Protein AF-L9ZWM1-F1 (afdb_monomer_lite)

Sequence (164 aa):
MAVYREETSRVADAFELLVDGEPGDVQPSDRHDMLSAGDELELGEFDAGTELTSRWVVPDEPREIRSHVVVPDAAFDIDYDANDGEVTVEHAGSDEIGADALDIVVEPTRIEPAGWDEYETVTEGDTTTVAVDGEACAGSDRDPIGVVLVYRANSAITHERIDD

pLDDT: mean 79.38, std 10.08, range [44.0, 90.25]

Organism: NCBI:txid1230458

Radius of gyration: 20.34 Å; chains: 1; bounding box: 49×31×54 Å

Structure (mmCIF, N/CA/C/O backbone):
data_AF-L9ZWM1-F1
#
_entry.id   AF-L9ZWM1-F1
#
loop_
_atom_site.group_PDB
_atom_site.id
_atom_site.type_symbol
_atom_site.label_atom_id
_atom_site.label_alt_id
_atom_site.label_comp_id
_atom_site.label_asym_id
_atom_site.label_entity_id
_atom_site.label_seq_id
_atom_site.pdbx_PDB_ins_code
_atom_site.Cartn_x
_atom_site.Cartn_y
_atom_site.Cartn_z
_atom_site.occupancy
_atom_site.B_iso_or_equiv
_atom_site.auth_seq_id
_atom_site.auth_comp_id
_atom_site.auth_asym_id
_atom_site.auth_atom_id
_atom_site.pdbx_PDB_model_num
ATOM 1 N N . MET A 1 1 ? 4.062 2.155 -15.262 1.00 75.69 1 MET A N 1
ATOM 2 C CA . MET A 1 1 ? 5.023 2.835 -16.169 1.00 75.69 1 MET A CA 1
ATOM 3 C C . MET A 1 1 ? 6.261 3.248 -15.388 1.00 75.69 1 MET A C 1
ATOM 5 O O . MET A 1 1 ? 6.122 3.849 -14.328 1.00 75.69 1 MET A O 1
ATOM 9 N N . ALA A 1 2 ? 7.452 2.930 -15.893 1.00 83.44 2 ALA A N 1
ATOM 10 C CA . ALA A 1 2 ? 8.723 3.378 -15.327 1.00 83.44 2 ALA A CA 1
ATOM 11 C C . ALA A 1 2 ? 9.335 4.488 -16.187 1.00 83.44 2 ALA A C 1
ATOM 13 O O . ALA A 1 2 ? 9.121 4.521 -17.392 1.00 83.44 2 ALA A O 1
ATOM 14 N N . VAL A 1 3 ? 10.096 5.392 -15.565 1.00 87.12 3 VAL A N 1
ATOM 15 C CA . VAL A 1 3 ? 10.763 6.503 -16.259 1.00 87.12 3 VAL A CA 1
ATOM 16 C C . VAL A 1 3 ? 12.220 6.563 -15.827 1.00 87.12 3 VAL A C 1
ATOM 18 O O . VAL A 1 3 ? 12.507 6.582 -14.625 1.00 87.12 3 VAL A O 1
ATOM 21 N N . TYR A 1 4 ? 13.136 6.629 -16.789 1.00 85.62 4 TYR A N 1
ATOM 22 C CA . TYR A 1 4 ? 14.552 6.836 -16.529 1.00 85.62 4 TYR A CA 1
ATOM 23 C C . TYR A 1 4 ? 14.808 8.295 -16.150 1.00 85.62 4 TYR A C 1
ATOM 25 O O . TYR A 1 4 ? 14.478 9.219 -16.889 1.00 85.62 4 TYR A O 1
ATOM 33 N N . ARG A 1 5 ? 15.378 8.525 -14.965 1.00 84.81 5 ARG A N 1
ATOM 34 C CA . ARG A 1 5 ? 15.543 9.878 -14.401 1.00 84.81 5 ARG A CA 1
ATOM 35 C C . ARG A 1 5 ? 16.990 10.341 -14.300 1.00 84.81 5 ARG A C 1
ATOM 37 O O . ARG A 1 5 ? 17.211 11.484 -13.914 1.00 84.81 5 ARG A O 1
ATOM 44 N N . GLU A 1 6 ? 17.968 9.489 -14.607 1.00 83.06 6 GLU A N 1
ATOM 45 C CA . GLU A 1 6 ? 19.356 9.944 -14.587 1.00 83.06 6 GLU A CA 1
ATOM 46 C C . GLU A 1 6 ? 19.631 10.871 -15.770 1.00 83.06 6 GLU A C 1
ATOM 48 O O . GLU A 1 6 ? 19.215 10.627 -16.900 1.00 83.06 6 GLU A O 1
ATOM 53 N N . GLU A 1 7 ? 20.420 11.909 -15.513 1.00 83.19 7 GLU A N 1
ATOM 54 C CA . GLU A 1 7 ? 20.883 12.843 -16.541 1.00 83.19 7 GLU A CA 1
ATOM 55 C C . GLU A 1 7 ? 21.875 12.182 -17.514 1.00 83.19 7 GLU A C 1
ATOM 57 O O . GLU A 1 7 ? 22.047 12.628 -18.647 1.00 83.19 7 GLU A O 1
ATOM 62 N N . THR A 1 8 ? 22.545 11.111 -17.076 1.00 86.12 8 THR A N 1
ATOM 63 C CA . THR A 1 8 ? 23.531 10.389 -17.886 1.00 86.12 8 THR A CA 1
ATOM 64 C C . THR A 1 8 ? 22.863 9.277 -18.669 1.00 86.12 8 THR A C 1
ATOM 66 O O . THR A 1 8 ? 22.213 8.420 -18.078 1.00 86.12 8 THR A O 1
ATOM 69 N N . SER A 1 9 ? 23.081 9.237 -19.983 1.00 86.81 9 SER A N 1
ATOM 70 C CA . SER A 1 9 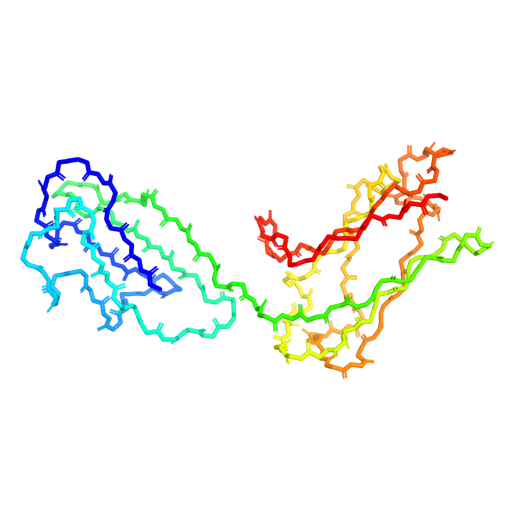? 22.595 8.121 -20.792 1.00 86.81 9 SER A CA 1
ATOM 71 C C . SER A 1 9 ? 23.434 6.861 -20.585 1.00 86.81 9 SER A C 1
ATOM 73 O O . SER A 1 9 ? 24.662 6.930 -20.477 1.00 86.81 9 SER A O 1
ATOM 75 N N . ARG A 1 10 ? 22.778 5.704 -20.521 1.00 87.06 10 ARG A N 1
ATOM 76 C CA . ARG A 1 10 ? 23.414 4.404 -20.259 1.00 87.06 10 ARG A CA 1
ATOM 77 C C . ARG A 1 10 ? 22.848 3.336 -21.180 1.00 87.06 10 ARG A C 1
ATOM 79 O O . ARG A 1 10 ? 21.725 3.462 -21.642 1.00 87.06 10 ARG A O 1
ATOM 86 N N . VAL A 1 11 ? 23.620 2.284 -21.444 1.00 89.31 11 VAL A N 1
ATOM 87 C CA . VAL A 1 11 ? 23.112 1.132 -22.204 1.00 89.31 11 VAL A CA 1
ATOM 88 C C . VAL A 1 11 ? 21.991 0.462 -21.418 1.00 89.31 11 VAL A C 1
ATOM 90 O O . VAL A 1 11 ? 22.127 0.262 -20.211 1.00 89.31 11 VAL A O 1
ATOM 93 N N . ALA A 1 12 ? 20.886 0.152 -22.085 1.00 87.12 12 ALA A N 1
ATOM 94 C CA . ALA A 1 12 ? 19.719 -0.409 -21.412 1.00 87.12 12 ALA A CA 1
ATOM 95 C C . ALA A 1 12 ? 19.986 -1.820 -20.875 1.00 87.12 12 ALA A C 1
ATOM 97 O O . ALA A 1 12 ? 19.489 -2.158 -19.813 1.00 87.12 12 ALA A O 1
ATOM 98 N N . ASP A 1 13 ? 20.856 -2.583 -21.544 1.00 87.50 13 ASP A N 1
ATOM 99 C CA . ASP A 1 13 ? 21.316 -3.915 -21.122 1.00 87.50 13 ASP A CA 1
ATOM 100 C C . ASP A 1 13 ? 22.093 -3.901 -19.793 1.00 87.50 13 ASP A C 1
ATOM 102 O O . ASP A 1 13 ? 22.249 -4.923 -19.138 1.00 87.50 13 ASP A O 1
ATOM 106 N N . ALA A 1 14 ? 22.554 -2.727 -19.344 1.00 88.00 14 ALA A N 1
ATOM 107 C CA . ALA A 1 14 ? 23.096 -2.592 -17.997 1.00 88.00 14 ALA A CA 1
ATOM 108 C C . ALA A 1 14 ? 21.999 -2.633 -16.922 1.00 88.00 14 ALA A C 1
ATOM 110 O O . ALA A 1 14 ? 22.321 -2.687 -15.741 1.00 88.00 14 ALA A O 1
ATOM 111 N N . PHE A 1 15 ? 20.722 -2.571 -17.283 1.00 88.38 15 PHE A N 1
ATOM 112 C CA . PHE A 1 15 ? 19.612 -2.607 -16.345 1.00 88.38 15 PHE A CA 1
ATOM 113 C C . PHE A 1 15 ? 18.750 -3.834 -16.597 1.00 88.38 15 PHE A C 1
ATOM 115 O O . PHE A 1 15 ? 18.331 -4.098 -17.718 1.00 88.38 15 PHE A O 1
ATOM 122 N N . GLU A 1 16 ? 18.450 -4.536 -15.517 1.00 89.50 16 GLU A N 1
ATOM 123 C CA . GLU A 1 16 ? 17.549 -5.676 -15.493 1.00 89.50 16 GLU A CA 1
ATOM 124 C C . GLU A 1 16 ? 16.360 -5.313 -14.606 1.00 89.50 16 GLU A C 1
ATOM 126 O O . GLU A 1 16 ? 16.526 -4.800 -13.493 1.00 89.50 16 GLU A O 1
ATOM 131 N N . LEU A 1 17 ? 15.155 -5.522 -15.123 1.00 89.56 17 LEU A N 1
ATOM 132 C CA . LEU A 1 17 ? 13.928 -5.404 -14.356 1.00 89.56 17 LEU A CA 1
ATOM 133 C C . LEU A 1 17 ? 13.525 -6.791 -13.866 1.00 89.56 17 LEU A C 1
ATOM 135 O O . LEU A 1 17 ? 13.261 -7.694 -14.661 1.00 89.56 17 LEU A O 1
ATOM 139 N N . LEU A 1 18 ? 13.459 -6.929 -12.552 1.00 90.25 18 LEU A N 1
ATOM 140 C CA . LEU A 1 18 ? 12.969 -8.113 -11.878 1.00 90.25 18 LEU A CA 1
ATOM 141 C C . LEU A 1 18 ? 11.524 -7.880 -11.427 1.00 90.25 18 LEU A C 1
ATOM 143 O O . LEU A 1 18 ? 11.202 -6.807 -10.920 1.00 90.25 18 LEU A O 1
ATOM 147 N N . VAL A 1 19 ? 10.687 -8.890 -11.611 1.00 90.00 19 VAL A N 1
ATOM 148 C CA . VAL A 1 19 ? 9.309 -9.008 -11.138 1.00 90.00 19 VAL A CA 1
ATOM 149 C C . VAL A 1 19 ? 9.313 -10.178 -10.157 1.00 90.00 19 VAL A C 1
ATOM 151 O O . VAL A 1 19 ? 9.672 -11.290 -10.536 1.00 90.00 19 VAL A O 1
ATOM 154 N N . ASP A 1 20 ? 9.060 -9.909 -8.878 1.00 87.06 20 ASP A N 1
ATOM 155 C CA . ASP A 1 20 ? 9.153 -10.880 -7.774 1.00 87.06 20 ASP A CA 1
ATOM 156 C C . ASP A 1 20 ? 10.492 -11.647 -7.723 1.00 87.06 20 ASP A C 1
ATOM 158 O O . ASP A 1 20 ? 10.579 -12.821 -7.365 1.00 87.06 20 ASP A O 1
ATOM 162 N N . GLY A 1 21 ? 11.579 -10.954 -8.078 1.00 85.81 21 GLY A N 1
ATOM 163 C CA . GLY A 1 21 ? 12.937 -11.506 -8.090 1.00 85.81 21 GLY A CA 1
ATOM 164 C C . GLY A 1 21 ? 13.297 -12.311 -9.343 1.00 85.81 21 GLY A C 1
ATOM 165 O O . GLY A 1 21 ? 14.447 -12.740 -9.473 1.00 85.81 21 GLY A O 1
ATOM 166 N N . GLU A 1 22 ? 12.370 -12.472 -10.285 1.00 88.19 22 GLU A N 1
ATOM 167 C CA . GLU A 1 22 ? 12.585 -13.127 -11.577 1.00 88.19 22 GLU A CA 1
ATOM 168 C C . GLU A 1 22 ? 12.670 -12.089 -12.706 1.00 88.19 22 GLU A C 1
ATOM 170 O O . GLU A 1 22 ? 12.043 -11.039 -12.617 1.00 88.19 22 GLU A O 1
ATOM 175 N N . PRO A 1 23 ? 13.447 -12.311 -13.780 1.00 88.69 23 PRO A N 1
ATOM 176 C CA . PRO A 1 23 ? 13.490 -11.377 -14.904 1.00 88.69 23 PRO A CA 1
ATOM 177 C C . PRO A 1 23 ? 12.101 -11.232 -15.535 1.00 88.69 23 PRO A C 1
ATOM 179 O O . PRO A 1 23 ? 11.531 -12.207 -16.020 1.00 88.69 23 PRO A O 1
ATOM 182 N N . GLY A 1 24 ? 11.572 -10.006 -15.532 1.00 86.38 24 GLY A N 1
ATOM 183 C CA . GLY A 1 24 ? 10.254 -9.709 -16.089 1.00 86.38 24 GLY A CA 1
ATOM 184 C C . GLY A 1 24 ? 10.189 -9.873 -17.608 1.00 86.38 24 GLY A C 1
ATOM 185 O O . GLY A 1 24 ? 11.211 -9.796 -18.295 1.00 86.38 24 GLY A O 1
ATOM 186 N N . ASP A 1 25 ? 8.971 -10.020 -18.135 1.00 87.19 25 ASP A N 1
ATOM 187 C CA . ASP A 1 25 ? 8.693 -10.168 -19.573 1.00 87.19 25 ASP A CA 1
ATOM 188 C C . ASP A 1 25 ? 9.122 -8.967 -20.427 1.00 87.19 25 ASP A C 1
ATOM 190 O O . ASP A 1 25 ? 9.332 -9.106 -21.632 1.00 87.19 25 ASP A O 1
ATOM 194 N N . VAL A 1 26 ? 9.217 -7.780 -19.821 1.00 87.50 26 VAL A N 1
ATOM 195 C CA . VAL A 1 26 ? 9.652 -6.550 -20.488 1.00 87.50 26 VAL A CA 1
ATOM 196 C C . VAL A 1 26 ? 10.931 -6.053 -19.835 1.00 87.50 26 VAL A C 1
ATOM 198 O O . VAL A 1 26 ? 10.905 -5.524 -18.722 1.00 87.50 26 VAL A O 1
ATOM 201 N N . GLN A 1 27 ? 12.048 -6.164 -20.550 1.00 90.06 27 GLN A N 1
ATOM 202 C CA . GLN A 1 27 ? 13.314 -5.577 -20.137 1.00 90.06 27 GLN A CA 1
ATOM 203 C C . GLN A 1 27 ? 13.512 -4.189 -20.757 1.00 90.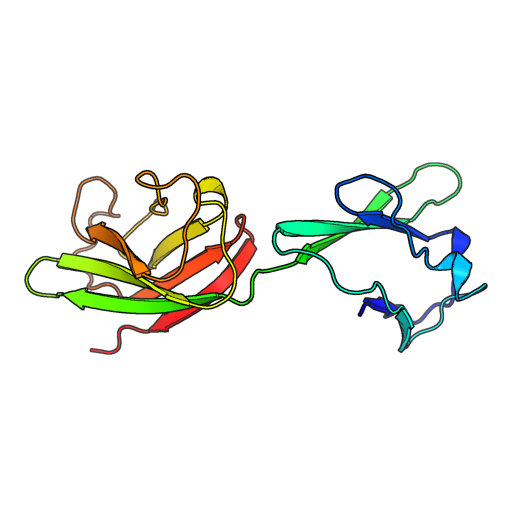06 27 GLN A C 1
ATOM 205 O O . GLN A 1 27 ? 12.994 -3.888 -21.839 1.00 90.06 27 GLN A O 1
ATOM 210 N N . PRO A 1 28 ? 14.309 -3.317 -20.112 1.00 87.75 28 PRO A N 1
ATOM 211 C CA . PRO A 1 28 ? 14.710 -2.047 -20.709 1.00 87.75 28 PRO A CA 1
ATOM 212 C C . PRO A 1 28 ? 15.380 -2.239 -22.077 1.00 87.75 28 PRO A C 1
ATOM 214 O O . PRO A 1 28 ? 15.130 -1.455 -22.993 1.00 87.75 28 PRO A O 1
ATOM 217 N N . SER A 1 29 ? 16.184 -3.300 -22.217 1.00 89.06 29 SER A N 1
ATOM 218 C CA . SER A 1 29 ? 16.908 -3.662 -23.441 1.00 89.06 29 SER A CA 1
ATOM 219 C C . SER A 1 29 ? 16.017 -4.156 -24.584 1.00 89.06 29 SER A C 1
ATOM 221 O O . SER A 1 29 ? 16.431 -4.080 -25.738 1.00 89.06 29 SER A O 1
ATOM 223 N N . ASP A 1 30 ? 14.784 -4.594 -24.309 1.00 88.62 30 ASP A N 1
ATOM 224 C CA . ASP A 1 30 ? 13.836 -4.988 -25.360 1.00 88.62 30 ASP A CA 1
ATOM 225 C C . ASP A 1 30 ? 13.267 -3.781 -26.118 1.00 88.62 30 ASP A C 1
ATOM 227 O O . ASP A 1 30 ? 12.818 -3.904 -27.261 1.00 88.62 30 ASP A O 1
ATOM 231 N N . ARG A 1 31 ? 13.232 -2.609 -25.471 1.00 85.88 31 ARG A N 1
ATOM 232 C CA . ARG A 1 31 ? 12.628 -1.384 -26.021 1.00 85.88 31 ARG A CA 1
ATOM 233 C C . ARG A 1 31 ? 13.650 -0.333 -26.412 1.00 85.88 31 ARG A C 1
ATOM 235 O O . ARG A 1 31 ? 13.422 0.388 -27.380 1.00 85.88 31 ARG A O 1
ATOM 242 N N . HIS A 1 32 ? 14.749 -0.251 -25.674 1.00 86.94 32 HIS A N 1
ATOM 243 C CA . HIS A 1 32 ? 15.758 0.782 -25.841 1.00 86.94 32 HIS A CA 1
ATOM 244 C C . HIS A 1 32 ? 17.140 0.146 -25.893 1.00 86.94 32 HIS A C 1
ATOM 246 O O . HIS A 1 32 ? 17.461 -0.696 -25.070 1.00 86.94 32 HIS A O 1
ATOM 252 N N . ASP A 1 33 ? 18.004 0.588 -26.803 1.00 87.94 33 ASP A N 1
ATOM 253 C CA . ASP A 1 33 ? 19.430 0.231 -26.744 1.00 87.94 33 ASP A CA 1
ATOM 254 C C . ASP A 1 33 ? 20.177 1.094 -25.706 1.00 87.94 33 ASP A C 1
ATOM 256 O O . ASP A 1 33 ? 21.151 0.670 -25.074 1.00 87.94 33 ASP A O 1
ATOM 260 N N . MET A 1 34 ? 19.715 2.334 -25.514 1.00 89.12 34 MET A N 1
ATOM 261 C CA . MET A 1 34 ? 20.277 3.317 -24.593 1.00 89.12 34 MET A CA 1
ATOM 262 C C . MET A 1 34 ? 19.143 4.056 -23.881 1.00 89.12 34 MET A C 1
ATOM 264 O O . MET A 1 34 ? 18.248 4.570 -24.537 1.00 89.12 34 MET A O 1
ATOM 268 N N . LEU A 1 35 ? 19.210 4.121 -22.554 1.00 87.94 35 LEU A N 1
ATOM 269 C CA . LEU A 1 35 ? 18.306 4.895 -21.714 1.00 87.94 35 LEU A CA 1
ATOM 270 C C . LEU A 1 35 ? 18.848 6.312 -21.554 1.00 87.94 35 LEU A C 1
ATOM 272 O O . LEU A 1 35 ? 19.982 6.504 -21.105 1.00 87.94 35 LEU A O 1
ATOM 276 N N . SER A 1 36 ? 18.029 7.294 -21.891 1.00 88.62 36 SER A N 1
ATOM 277 C CA . SER A 1 36 ? 18.240 8.723 -21.716 1.00 88.62 36 SER A CA 1
ATOM 278 C C . SER A 1 36 ? 17.188 9.309 -20.770 1.00 88.62 36 SER A C 1
ATOM 280 O O . SER A 1 36 ? 16.141 8.724 -20.503 1.00 88.62 36 SER A O 1
ATOM 282 N N . ALA A 1 37 ? 17.494 10.471 -20.188 1.00 89.88 37 ALA A N 1
ATOM 283 C CA . ALA A 1 37 ? 16.608 11.129 -19.231 1.00 89.88 37 ALA A CA 1
ATOM 284 C C . ALA A 1 37 ? 15.209 11.346 -19.828 1.00 89.88 37 ALA A C 1
ATOM 286 O O . ALA A 1 37 ? 15.066 11.991 -20.866 1.00 89.88 37 ALA A O 1
ATOM 287 N N . GLY A 1 38 ? 14.189 10.849 -19.135 1.00 87.31 38 GLY A N 1
ATOM 288 C CA . GLY A 1 38 ? 12.797 10.911 -19.563 1.00 87.31 38 GLY A CA 1
ATOM 289 C C . GLY A 1 38 ? 12.335 9.725 -20.405 1.00 87.31 38 GLY A C 1
ATOM 290 O O . GLY A 1 38 ? 11.155 9.700 -20.728 1.00 87.31 38 GLY A O 1
ATOM 291 N N . ASP A 1 39 ? 13.197 8.753 -20.730 1.00 88.19 39 ASP A N 1
ATOM 292 C CA . ASP A 1 39 ? 12.744 7.542 -21.415 1.00 88.19 39 ASP A CA 1
ATOM 293 C C . ASP A 1 39 ? 11.766 6.764 -20.546 1.00 88.19 39 ASP A C 1
ATOM 295 O O . ASP A 1 39 ? 12.018 6.476 -19.371 1.00 88.19 39 ASP A O 1
ATOM 299 N N . GLU A 1 40 ? 10.639 6.426 -21.153 1.00 87.88 40 GLU A N 1
ATOM 300 C CA . GLU A 1 40 ? 9.546 5.721 -20.512 1.00 87.88 40 GLU A CA 1
ATOM 301 C C . GLU A 1 40 ? 9.593 4.247 -20.922 1.00 87.88 40 GLU A C 1
ATOM 303 O O . GLU A 1 40 ? 9.872 3.896 -22.074 1.00 87.88 40 GLU A O 1
ATOM 308 N N . LEU A 1 41 ? 9.328 3.376 -19.954 1.00 84.50 41 LEU A N 1
ATOM 309 C CA . LEU A 1 41 ? 9.185 1.945 -20.155 1.00 84.50 41 LEU A CA 1
ATOM 310 C C . LEU A 1 41 ? 7.799 1.521 -19.672 1.00 84.50 41 LEU A C 1
ATOM 312 O O . LEU A 1 41 ? 7.445 1.627 -18.489 1.00 84.50 41 LEU A O 1
ATOM 316 N N . GLU A 1 42 ? 7.001 1.053 -20.621 1.00 86.25 42 GLU A N 1
ATOM 317 C CA . GLU A 1 42 ? 5.709 0.438 -20.360 1.00 86.25 42 GLU A CA 1
ATOM 318 C C . GLU A 1 42 ? 5.943 -0.979 -19.854 1.00 86.25 42 GLU A C 1
ATOM 320 O O . GLU A 1 42 ? 6.287 -1.875 -20.619 1.00 86.25 42 GLU A O 1
ATOM 325 N N . LEU A 1 43 ? 5.780 -1.154 -18.547 1.00 81.00 43 LEU A N 1
ATOM 326 C CA . LEU A 1 43 ? 6.013 -2.432 -17.885 1.00 81.00 43 LEU A CA 1
ATOM 327 C C . LEU A 1 43 ? 4.831 -3.407 -18.019 1.00 81.00 43 LEU A C 1
ATOM 329 O O . LEU A 1 43 ? 4.990 -4.585 -17.739 1.00 81.00 43 LEU A O 1
ATOM 333 N N . GLY A 1 44 ? 3.667 -2.909 -18.450 1.00 79.81 44 GLY A N 1
ATOM 334 C CA . GLY A 1 44 ? 2.401 -3.638 -18.423 1.00 79.81 44 GLY A CA 1
ATOM 335 C C . GLY A 1 44 ? 1.562 -3.329 -17.182 1.00 79.81 44 GLY A C 1
ATOM 336 O O . GLY A 1 44 ? 1.826 -2.363 -16.457 1.00 79.81 44 GLY A O 1
ATOM 337 N N . GLU A 1 45 ? 0.528 -4.143 -17.004 1.00 79.06 45 GLU A N 1
ATOM 338 C CA . GLU A 1 45 ? -0.322 -4.205 -15.816 1.00 79.06 45 GLU A CA 1
ATOM 339 C C . GLU A 1 45 ? 0.203 -5.346 -14.941 1.00 79.06 45 GLU A C 1
ATOM 341 O O . GLU A 1 45 ? 0.525 -6.416 -15.456 1.00 79.06 45 GLU A O 1
ATOM 346 N N . PHE A 1 46 ? 0.328 -5.099 -13.642 1.00 81.69 46 PHE A N 1
ATOM 347 C CA . PHE A 1 46 ? 0.771 -6.090 -12.669 1.00 81.69 46 PHE A CA 1
ATOM 348 C C . PHE A 1 46 ? -0.275 -6.197 -11.576 1.00 81.69 46 PHE A C 1
ATOM 350 O O . PHE A 1 46 ? -0.873 -5.184 -11.207 1.00 81.69 46 PHE A O 1
ATOM 357 N N . ASP A 1 47 ? -0.439 -7.400 -11.045 1.00 75.25 47 ASP A N 1
ATOM 358 C CA . ASP A 1 47 ? -1.294 -7.640 -9.895 1.00 75.25 47 ASP A CA 1
ATOM 359 C C . ASP A 1 47 ? -0.749 -6.924 -8.650 1.00 75.25 47 ASP A C 1
ATOM 361 O O . ASP A 1 47 ? 0.464 -6.712 -8.490 1.00 75.25 47 ASP A O 1
ATOM 365 N N . ALA A 1 48 ? -1.652 -6.548 -7.749 1.00 75.81 48 ALA A N 1
ATOM 366 C CA . ALA A 1 48 ? -1.288 -5.975 -6.466 1.00 75.81 48 ALA A CA 1
ATOM 367 C C . ALA A 1 48 ? -0.344 -6.903 -5.680 1.00 75.81 48 ALA A C 1
ATOM 369 O O . ALA A 1 48 ? -0.501 -8.121 -5.657 1.00 75.81 48 ALA A O 1
ATOM 370 N N . GLY A 1 49 ? 0.660 -6.319 -5.030 1.00 72.81 49 GLY A N 1
ATOM 371 C CA . GLY A 1 49 ? 1.681 -7.052 -4.279 1.00 72.81 49 GLY A CA 1
ATOM 372 C C . GLY A 1 49 ? 2.898 -7.495 -5.077 1.00 72.81 49 GLY A C 1
ATOM 373 O O . GLY A 1 49 ? 3.907 -7.839 -4.459 1.00 72.81 49 GLY A O 1
ATOM 374 N N . THR A 1 50 ? 2.848 -7.398 -6.407 1.00 83.44 50 THR A N 1
ATOM 375 C CA . THR A 1 50 ? 3.999 -7.643 -7.285 1.00 83.44 50 THR A CA 1
ATOM 376 C C . THR A 1 50 ? 5.161 -6.715 -6.922 1.00 83.44 50 THR A C 1
ATOM 378 O O . THR A 1 50 ? 5.011 -5.486 -6.915 1.00 83.44 50 THR A O 1
ATOM 381 N N . GLU A 1 51 ? 6.339 -7.276 -6.639 1.00 85.19 51 GLU A N 1
ATOM 382 C CA . GLU A 1 51 ? 7.548 -6.487 -6.393 1.00 85.19 51 GLU A CA 1
ATOM 383 C C . GLU A 1 51 ? 8.334 -6.244 -7.688 1.00 85.19 51 GLU A C 1
ATOM 385 O O . GLU A 1 51 ? 8.824 -7.167 -8.331 1.00 85.19 51 GLU A O 1
ATOM 390 N N . LEU A 1 52 ? 8.512 -4.975 -8.050 1.00 87.56 52 LEU A N 1
ATOM 391 C CA . LEU A 1 52 ? 9.297 -4.542 -9.201 1.00 87.56 52 LEU A CA 1
ATOM 392 C C . LEU A 1 52 ? 10.657 -4.023 -8.744 1.00 87.56 52 LEU A C 1
ATOM 394 O O . LEU A 1 52 ? 10.766 -2.936 -8.168 1.00 87.56 52 LEU A O 1
ATOM 398 N N . THR A 1 53 ? 11.714 -4.754 -9.073 1.00 88.19 53 THR A N 1
ATOM 399 C CA . THR A 1 53 ? 13.083 -4.418 -8.682 1.00 88.19 53 THR A CA 1
ATOM 400 C C . THR A 1 53 ? 13.928 -4.091 -9.903 1.00 88.19 53 THR A C 1
ATOM 402 O O . THR A 1 53 ? 14.189 -4.920 -10.766 1.00 88.19 53 THR A O 1
ATOM 405 N N . SER A 1 54 ? 14.402 -2.850 -9.972 1.00 86.44 54 SER A N 1
ATOM 406 C CA . SER A 1 54 ? 15.373 -2.414 -10.966 1.00 86.44 54 SER A CA 1
ATOM 407 C C . SER A 1 54 ? 16.788 -2.667 -10.462 1.00 86.44 54 SER A C 1
ATOM 409 O O . SER A 1 54 ? 17.267 -2.053 -9.497 1.00 86.44 54 SER A O 1
ATOM 411 N N . ARG A 1 55 ? 17.473 -3.566 -11.159 1.00 87.56 55 ARG A N 1
ATOM 412 C CA . ARG A 1 55 ? 18.840 -3.976 -10.887 1.00 87.56 55 ARG A CA 1
ATOM 413 C C . ARG A 1 55 ? 19.776 -3.400 -11.933 1.00 87.56 55 ARG A C 1
ATOM 415 O O . ARG A 1 55 ? 19.538 -3.495 -13.129 1.00 87.56 55 ARG A O 1
ATOM 422 N N . TRP A 1 56 ? 20.882 -2.825 -11.483 1.00 88.00 56 TRP A N 1
ATOM 423 C CA . TRP A 1 56 ? 21.975 -2.438 -12.361 1.00 88.00 56 TRP A CA 1
ATOM 424 C C . TRP A 1 56 ? 22.996 -3.572 -12.421 1.00 88.00 56 TRP A C 1
ATOM 426 O O . TRP A 1 56 ? 23.773 -3.784 -11.485 1.00 88.00 56 TRP A O 1
ATOM 436 N N . VAL A 1 57 ? 23.009 -4.273 -13.550 1.00 81.56 57 VAL A N 1
ATOM 437 C CA . VAL A 1 57 ? 23.981 -5.301 -13.921 1.00 81.56 57 VAL A CA 1
ATOM 438 C C . VAL A 1 57 ? 25.227 -4.639 -14.536 1.00 81.56 57 VAL A C 1
ATOM 440 O O . VAL A 1 57 ? 25.436 -4.575 -15.742 1.00 81.56 57 VAL A O 1
ATOM 443 N N . VAL A 1 58 ? 26.071 -4.050 -13.686 1.00 69.44 58 VAL A N 1
ATOM 444 C CA . VAL A 1 58 ? 27.447 -3.668 -14.070 1.00 69.44 58 VAL A CA 1
ATOM 445 C C . VAL A 1 58 ? 28.323 -4.932 -14.128 1.00 69.44 58 VAL A C 1
ATOM 447 O O . VAL A 1 58 ? 28.044 -5.875 -13.390 1.00 69.44 58 VAL A O 1
ATOM 450 N N . PRO A 1 59 ? 29.387 -4.978 -14.957 1.00 61.72 59 PRO A N 1
ATOM 451 C CA . PRO A 1 59 ? 30.034 -6.233 -15.355 1.00 61.72 59 PRO A CA 1
ATOM 452 C C . PRO A 1 59 ? 30.755 -7.009 -14.240 1.00 61.72 59 PRO A C 1
ATOM 454 O O . PRO A 1 59 ? 31.130 -8.152 -14.480 1.00 61.72 59 PRO A O 1
ATOM 457 N N . ASP A 1 60 ? 30.928 -6.441 -13.043 1.00 63.84 60 ASP A N 1
ATOM 458 C CA . ASP A 1 60 ? 31.598 -7.120 -11.925 1.00 63.84 60 ASP A CA 1
ATOM 459 C C . ASP A 1 60 ? 30.651 -7.478 -10.767 1.00 63.84 60 ASP A C 1
ATOM 461 O O . ASP A 1 60 ? 30.772 -8.569 -10.216 1.00 63.84 60 ASP A O 1
ATOM 465 N N . GLU A 1 61 ? 29.685 -6.620 -10.410 1.00 69.62 61 GLU A N 1
ATOM 466 C CA . GLU A 1 61 ? 28.781 -6.866 -9.276 1.00 69.62 61 GLU A CA 1
ATOM 467 C C . GLU A 1 61 ? 27.398 -6.238 -9.516 1.00 69.62 61 GLU A C 1
ATOM 469 O O . GLU A 1 61 ? 27.258 -5.008 -9.513 1.00 69.62 61 GLU A O 1
ATOM 474 N N . PRO A 1 62 ? 26.356 -7.055 -9.728 1.00 79.25 62 PRO A N 1
ATOM 475 C CA . PRO A 1 62 ? 25.017 -6.550 -9.970 1.00 79.25 62 PRO A CA 1
ATOM 476 C C . PRO A 1 62 ? 24.375 -6.049 -8.668 1.00 79.25 62 PRO A C 1
ATOM 478 O O . PRO A 1 62 ? 24.339 -6.757 -7.661 1.00 79.25 62 PRO A O 1
ATOM 481 N N . ARG A 1 63 ? 23.840 -4.826 -8.700 1.00 80.81 63 ARG A N 1
ATOM 482 C CA . ARG A 1 63 ? 23.309 -4.112 -7.525 1.00 80.81 63 ARG A CA 1
ATOM 483 C C . ARG A 1 63 ? 21.862 -3.696 -7.727 1.00 80.81 63 ARG A C 1
ATOM 485 O O . ARG A 1 63 ? 21.500 -3.193 -8.788 1.00 80.81 63 ARG A O 1
ATOM 492 N N . GLU A 1 64 ? 21.047 -3.863 -6.700 1.00 83.00 64 GLU A N 1
ATOM 493 C CA . GLU A 1 64 ? 19.684 -3.339 -6.685 1.00 83.00 64 GLU A CA 1
ATOM 494 C C . GLU A 1 64 ? 19.740 -1.821 -6.518 1.00 83.00 64 GLU A C 1
ATOM 496 O O . GLU A 1 64 ? 20.385 -1.301 -5.607 1.00 83.00 64 GLU A O 1
ATOM 501 N N . ILE A 1 65 ? 19.125 -1.098 -7.453 1.00 83.00 65 ILE A N 1
ATOM 502 C CA . ILE A 1 65 ? 19.093 0.368 -7.431 1.00 83.00 65 ILE A CA 1
ATOM 503 C C . ILE A 1 65 ? 17.775 0.856 -6.851 1.00 83.00 65 ILE A C 1
ATOM 505 O O . ILE A 1 65 ? 17.737 1.886 -6.176 1.00 83.00 65 ILE A O 1
ATOM 509 N N . ARG A 1 66 ? 16.689 0.136 -7.138 1.00 82.56 66 ARG A N 1
ATOM 510 C CA . ARG A 1 66 ? 15.349 0.528 -6.723 1.00 82.56 66 ARG A CA 1
ATOM 511 C C . ARG A 1 66 ? 14.432 -0.683 -6.658 1.00 82.56 66 ARG A C 1
ATOM 513 O O . ARG A 1 66 ? 14.394 -1.433 -7.623 1.00 82.56 66 ARG A O 1
ATOM 520 N N . SER A 1 67 ? 13.650 -0.794 -5.595 1.00 83.94 67 SER A N 1
ATOM 521 C CA . SER A 1 67 ? 12.485 -1.674 -5.526 1.00 83.94 67 SER A CA 1
ATOM 522 C C . SER A 1 67 ? 11.213 -0.835 -5.422 1.00 83.94 67 SER A C 1
ATOM 524 O O . SER A 1 67 ? 11.226 0.300 -4.929 1.00 83.94 67 SER A O 1
ATOM 526 N N . HIS A 1 68 ? 10.122 -1.356 -5.962 1.00 83.81 68 HIS A N 1
ATOM 527 C CA . HIS A 1 68 ? 8.807 -0.747 -5.889 1.00 83.81 68 HIS A CA 1
ATOM 528 C C . HIS A 1 68 ? 7.750 -1.841 -5.883 1.00 83.81 68 HIS A C 1
ATOM 530 O O . HIS A 1 68 ? 7.718 -2.657 -6.793 1.00 83.81 68 HIS A O 1
ATOM 536 N N . VAL A 1 69 ? 6.880 -1.840 -4.880 1.00 83.00 69 VAL A N 1
ATOM 537 C CA . VAL A 1 69 ? 5.775 -2.795 -4.797 1.00 83.00 69 VAL A CA 1
ATOM 538 C C . VAL A 1 69 ? 4.536 -2.156 -5.406 1.00 83.00 69 VAL A C 1
ATOM 540 O O . VAL A 1 69 ? 4.233 -0.995 -5.122 1.00 83.00 69 VAL A O 1
ATOM 543 N N . VAL A 1 70 ? 3.839 -2.906 -6.253 1.00 81.62 70 VAL A N 1
ATOM 544 C CA . VAL A 1 70 ? 2.553 -2.497 -6.817 1.00 81.62 70 VAL A CA 1
ATOM 545 C C . VAL A 1 70 ? 1.530 -2.511 -5.689 1.00 81.62 70 VAL A C 1
ATOM 547 O O . VAL A 1 70 ? 1.236 -3.560 -5.122 1.00 81.62 70 VAL A O 1
ATOM 550 N N . VAL A 1 71 ? 1.033 -1.333 -5.318 1.00 77.44 71 VAL A N 1
ATOM 551 C CA . VAL A 1 71 ? -0.003 -1.219 -4.290 1.00 77.44 71 VAL A CA 1
ATOM 552 C C . VAL A 1 71 ? -1.369 -1.575 -4.878 1.00 77.44 71 VAL A C 1
ATOM 554 O O . VAL A 1 71 ? -1.653 -1.145 -5.999 1.00 77.44 71 VAL A O 1
ATOM 557 N N . PRO A 1 72 ? -2.206 -2.332 -4.149 1.00 76.75 72 PRO A N 1
ATOM 558 C CA . PRO A 1 72 ? -3.602 -2.520 -4.525 1.00 76.75 72 PRO A CA 1
ATOM 559 C C . PRO A 1 72 ? -4.334 -1.179 -4.542 1.00 76.75 72 PRO A C 1
ATOM 561 O O . PRO A 1 72 ? -4.131 -0.340 -3.659 1.00 76.75 72 PRO A O 1
ATOM 564 N N . ASP A 1 73 ? -5.206 -0.993 -5.530 1.00 77.94 73 ASP A N 1
ATOM 565 C CA . ASP A 1 73 ? -6.203 0.075 -5.504 1.00 77.94 73 ASP A CA 1
ATOM 566 C C . ASP A 1 73 ? -7.371 -0.439 -4.661 1.00 77.94 73 ASP A C 1
ATOM 568 O O . ASP A 1 73 ? -8.253 -1.123 -5.162 1.00 77.94 73 ASP A O 1
ATOM 572 N N . ALA A 1 74 ? -7.321 -0.209 -3.351 1.00 79.12 74 ALA A N 1
ATOM 573 C CA . ALA A 1 74 ? -8.356 -0.636 -2.415 1.00 79.12 74 ALA A CA 1
ATOM 574 C C . ALA A 1 74 ? -8.891 0.560 -1.639 1.00 79.12 74 ALA A C 1
ATOM 576 O O . ALA A 1 74 ? -8.123 1.399 -1.155 1.00 79.12 74 ALA A O 1
ATOM 577 N N . ALA A 1 75 ? -10.213 0.627 -1.524 1.00 81.94 75 ALA A N 1
ATOM 578 C CA . ALA A 1 75 ? -10.886 1.641 -0.737 1.00 81.94 75 ALA A CA 1
ATOM 579 C C . ALA A 1 75 ? -11.190 1.090 0.657 1.00 81.94 75 ALA A C 1
ATOM 581 O O . ALA A 1 75 ? -11.634 -0.047 0.803 1.00 81.94 75 ALA A O 1
ATOM 582 N N . PHE A 1 76 ? -10.969 1.912 1.679 1.00 84.56 76 PHE A N 1
ATOM 583 C CA . PHE A 1 76 ? -11.282 1.574 3.061 1.00 84.56 76 PHE A CA 1
ATOM 584 C C . PHE A 1 76 ? -12.041 2.722 3.707 1.00 84.56 76 PHE A C 1
ATOM 586 O O . PHE A 1 76 ? -11.627 3.876 3.570 1.00 84.56 76 PHE A O 1
ATOM 593 N N . ASP A 1 77 ? -13.109 2.381 4.416 1.00 87.06 77 ASP A N 1
ATOM 594 C CA . ASP A 1 77 ? -13.853 3.289 5.278 1.00 87.06 77 ASP A CA 1
ATOM 595 C C . ASP A 1 77 ? -13.386 3.075 6.721 1.00 87.06 77 ASP A C 1
ATOM 597 O O . ASP A 1 77 ? -13.304 1.942 7.206 1.00 87.06 77 ASP A O 1
ATOM 601 N N . ILE A 1 78 ? -13.032 4.167 7.397 1.00 86.00 78 ILE A N 1
ATOM 602 C CA . ILE A 1 78 ? -12.536 4.141 8.771 1.00 86.00 78 ILE A CA 1
ATOM 603 C C . ILE A 1 78 ? -13.508 4.926 9.645 1.00 86.00 78 ILE A C 1
ATOM 605 O O . ILE A 1 78 ? -13.728 6.117 9.444 1.00 86.00 78 ILE A O 1
ATOM 609 N N . ASP A 1 79 ? -14.056 4.261 10.654 1.00 86.00 79 ASP A N 1
ATOM 610 C CA . ASP A 1 79 ? -14.936 4.868 11.647 1.00 86.00 79 ASP A CA 1
ATOM 611 C C . ASP A 1 79 ? -14.298 4.766 13.034 1.00 86.00 79 ASP A C 1
ATOM 613 O O . ASP A 1 79 ? -13.789 3.714 13.425 1.00 86.00 79 ASP A O 1
ATOM 617 N N . TYR A 1 80 ? -14.286 5.871 13.776 1.00 83.50 80 TYR A N 1
ATOM 618 C CA . TYR A 1 80 ? -13.768 5.914 15.140 1.00 83.50 80 TYR A CA 1
ATOM 619 C C . TYR A 1 80 ? -14.905 6.151 16.128 1.00 83.50 80 TYR A C 1
ATOM 621 O O . TYR A 1 80 ? -15.525 7.219 16.121 1.00 83.50 80 TYR A O 1
ATOM 629 N N . ASP A 1 81 ? -15.124 5.193 17.031 1.00 83.19 81 ASP A N 1
ATOM 630 C CA . ASP A 1 81 ? -16.069 5.350 18.130 1.00 83.19 81 ASP A CA 1
ATOM 631 C C . ASP A 1 81 ? -15.341 5.789 19.405 1.00 83.19 81 ASP A C 1
ATOM 633 O O . ASP A 1 81 ? -14.702 5.004 20.110 1.00 83.19 81 ASP A O 1
ATOM 637 N N . ALA A 1 82 ? -15.471 7.076 19.725 1.00 75.88 82 ALA A N 1
ATOM 638 C CA . ALA A 1 82 ? -14.878 7.668 20.920 1.00 75.88 82 ALA A CA 1
ATOM 639 C C . ALA A 1 82 ? -15.512 7.185 22.243 1.00 75.88 82 ALA A C 1
ATOM 641 O O . ALA A 1 82 ? -14.967 7.466 23.310 1.00 75.88 82 ALA A O 1
ATOM 642 N N . ASN A 1 83 ? -16.674 6.514 22.221 1.00 76.31 83 ASN A N 1
ATOM 643 C CA . ASN A 1 83 ? -17.296 5.997 23.447 1.00 76.31 83 ASN A CA 1
ATOM 644 C C . ASN A 1 83 ? -16.669 4.673 23.881 1.00 76.31 83 ASN A C 1
ATOM 646 O O . ASN A 1 83 ? -16.485 4.463 25.082 1.00 76.31 83 ASN A O 1
ATOM 650 N N . ASP A 1 84 ? -16.374 3.803 22.914 1.00 76.56 84 ASP A N 1
ATOM 651 C CA . ASP A 1 84 ? -15.761 2.493 23.147 1.00 76.56 84 ASP A CA 1
ATOM 652 C C . ASP A 1 84 ? -14.227 2.523 23.003 1.00 76.56 84 ASP A C 1
ATOM 654 O O . ASP A 1 84 ? -13.552 1.641 23.531 1.00 76.56 84 ASP A O 1
ATOM 658 N N . GLY A 1 85 ? -13.654 3.565 22.385 1.00 77.44 85 GLY A N 1
ATOM 659 C CA . GLY A 1 85 ? -12.207 3.656 22.161 1.00 77.44 85 GLY A CA 1
ATOM 660 C C . GLY A 1 85 ? -11.751 2.647 21.107 1.00 77.44 85 GLY A C 1
ATOM 661 O O . GLY A 1 85 ? -10.713 1.991 21.248 1.00 77.44 85 GLY A O 1
ATOM 662 N N . GLU A 1 86 ? -12.544 2.495 20.047 1.00 84.38 86 GLU A N 1
ATOM 663 C CA . GLU A 1 86 ? -12.331 1.500 18.999 1.00 84.38 86 GLU A CA 1
ATOM 664 C C . GLU A 1 86 ? -12.392 2.151 17.616 1.00 84.38 86 GLU A C 1
ATOM 666 O O . GLU A 1 86 ? -13.233 3.005 17.337 1.00 84.38 86 GLU A O 1
ATOM 671 N N . VAL A 1 87 ? -11.478 1.743 16.739 1.00 85.19 87 VAL A N 1
ATOM 672 C CA . VAL A 1 87 ? -11.478 2.101 15.320 1.00 85.19 87 VAL A CA 1
ATOM 673 C C . VAL A 1 87 ? -11.960 0.894 14.536 1.00 85.19 87 VAL A C 1
ATOM 675 O O . VAL A 1 87 ? -11.350 -0.172 14.595 1.00 85.19 87 VAL A O 1
ATOM 678 N N . THR A 1 88 ? -13.035 1.067 13.784 1.00 88.00 88 THR A N 1
ATOM 679 C CA . THR A 1 88 ? -13.546 0.070 12.850 1.00 88.00 88 THR A CA 1
ATOM 680 C C . THR A 1 88 ? -13.067 0.415 11.450 1.00 88.00 88 THR A C 1
ATOM 682 O O . THR A 1 88 ? -13.230 1.542 10.991 1.00 88.00 88 THR A O 1
ATOM 685 N N . VAL A 1 89 ? -12.458 -0.555 10.777 1.00 87.75 89 VAL A N 1
ATOM 686 C CA . VAL A 1 89 ? -11.975 -0.419 9.405 1.00 87.75 89 VAL A CA 1
ATOM 687 C C . VAL A 1 89 ? -12.727 -1.416 8.537 1.00 87.75 89 VAL A C 1
ATOM 689 O O . VAL A 1 89 ? -12.657 -2.620 8.779 1.00 87.75 89 VAL A O 1
ATOM 692 N N . GLU A 1 90 ? -13.438 -0.917 7.533 1.00 89.19 90 GLU A N 1
ATOM 693 C CA . GLU A 1 90 ? -14.181 -1.711 6.555 1.00 89.19 90 GLU A CA 1
ATOM 694 C C . GLU A 1 90 ? -13.518 -1.595 5.181 1.00 89.19 90 GLU A C 1
ATOM 696 O O . GLU A 1 90 ? -13.148 -0.504 4.742 1.00 89.19 90 GLU A O 1
ATOM 701 N N . HIS A 1 91 ? -13.363 -2.720 4.484 1.00 88.00 91 HIS A N 1
ATOM 702 C CA . HIS A 1 91 ? -12.969 -2.719 3.078 1.00 88.00 91 HIS A CA 1
ATOM 703 C C . HIS A 1 91 ? -14.172 -2.317 2.221 1.00 88.00 91 HIS A C 1
ATOM 705 O O . HIS A 1 91 ? -15.139 -3.066 2.073 1.00 88.00 91 HIS A O 1
ATOM 711 N N . ALA A 1 92 ? -14.110 -1.112 1.663 1.00 84.62 92 ALA A N 1
ATOM 712 C CA . ALA A 1 92 ? -15.190 -0.488 0.905 1.00 84.62 92 ALA A CA 1
ATOM 713 C C . ALA A 1 92 ? -15.256 -0.958 -0.562 1.00 84.62 92 ALA A C 1
ATOM 715 O O . ALA A 1 92 ? -16.140 -0.528 -1.309 1.00 84.62 92 ALA A O 1
ATOM 716 N N . GLY A 1 93 ? -14.322 -1.817 -0.985 1.00 78.75 93 GLY A N 1
ATOM 717 C CA . GLY A 1 93 ? -14.278 -2.430 -2.310 1.00 78.75 93 GLY A CA 1
ATOM 718 C C . GLY A 1 93 ? -12.972 -2.206 -3.072 1.00 78.75 93 GLY A C 1
ATOM 719 O O . GLY A 1 93 ? -12.003 -1.639 -2.559 1.00 78.75 93 GLY A O 1
ATOM 720 N N . SER A 1 94 ? -12.980 -2.671 -4.325 1.00 82.44 94 SER A N 1
ATOM 721 C CA . SER A 1 94 ? -11.847 -2.736 -5.269 1.00 82.44 94 SER A CA 1
ATOM 722 C C . SER A 1 94 ? -10.950 -3.978 -5.102 1.00 82.44 94 SER A C 1
ATOM 724 O O . SER A 1 94 ? -11.484 -5.087 -5.117 1.00 82.44 94 SER A O 1
ATOM 726 N N . ASP A 1 95 ? -9.619 -3.841 -5.039 1.00 82.50 95 ASP A N 1
ATOM 727 C CA . ASP A 1 95 ? -8.694 -4.984 -5.038 1.00 82.50 95 ASP A CA 1
ATOM 728 C C . ASP A 1 95 ? -8.713 -5.779 -3.720 1.00 82.50 95 ASP A C 1
ATOM 730 O O . ASP A 1 95 ? -8.767 -5.218 -2.620 1.00 82.50 95 ASP A O 1
ATOM 734 N N . GLU A 1 96 ? -8.620 -7.107 -3.841 1.00 83.31 96 GLU A N 1
ATOM 735 C CA . GLU A 1 96 ? -8.406 -8.010 -2.709 1.00 83.31 96 GLU A CA 1
ATOM 736 C C . GLU A 1 96 ? -6.960 -7.913 -2.205 1.00 83.31 96 GLU A C 1
ATOM 738 O O . GLU A 1 96 ? -6.010 -7.797 -2.984 1.00 83.31 96 GLU A O 1
ATOM 743 N N . ILE A 1 97 ? -6.776 -7.953 -0.885 1.00 82.75 97 ILE A N 1
ATOM 744 C CA . ILE A 1 97 ? -5.460 -7.774 -0.262 1.00 82.75 97 ILE A CA 1
ATOM 745 C C . ILE A 1 97 ? -5.182 -8.919 0.698 1.00 82.75 97 ILE A C 1
ATOM 747 O O . ILE A 1 97 ? -5.977 -9.191 1.589 1.00 82.75 97 ILE A O 1
ATOM 751 N N . GLY A 1 98 ? -4.020 -9.564 0.581 1.00 83.88 98 GLY A N 1
ATOM 752 C CA . GLY A 1 98 ? -3.567 -10.515 1.600 1.00 83.88 98 GLY A CA 1
ATOM 753 C C . GLY A 1 98 ? -3.479 -9.844 2.975 1.00 83.88 98 GLY A C 1
ATOM 754 O O . GLY A 1 98 ? -2.826 -8.810 3.111 1.00 83.88 98 GLY A O 1
ATOM 755 N N . ALA A 1 99 ? -4.115 -10.432 3.986 1.00 83.31 99 ALA A N 1
ATOM 756 C CA . ALA A 1 99 ? -4.206 -9.843 5.321 1.00 83.31 99 ALA A CA 1
ATOM 757 C C . ALA A 1 99 ? -2.827 -9.628 5.967 1.00 83.31 99 ALA A C 1
ATOM 759 O O . ALA A 1 99 ? -2.590 -8.590 6.576 1.00 83.31 99 ALA A O 1
ATOM 760 N N . ASP A 1 100 ? -1.877 -10.543 5.740 1.00 81.94 100 ASP A N 1
ATOM 761 C CA . ASP A 1 100 ? -0.483 -10.422 6.200 1.00 81.94 100 ASP A CA 1
ATOM 762 C C . ASP A 1 100 ? 0.275 -9.231 5.589 1.00 81.94 100 ASP A C 1
ATOM 764 O O . ASP A 1 100 ? 1.354 -8.862 6.052 1.00 81.94 100 ASP A O 1
ATOM 768 N N . ALA A 1 101 ? -0.232 -8.674 4.489 1.00 79.12 101 ALA A N 1
ATOM 769 C CA . ALA A 1 101 ? 0.366 -7.530 3.819 1.00 79.12 101 ALA A CA 1
ATOM 770 C C . ALA A 1 101 ? -0.278 -6.201 4.239 1.00 79.12 101 ALA A C 1
ATOM 772 O O . ALA A 1 101 ? 0.186 -5.159 3.771 1.00 79.12 101 ALA A O 1
ATOM 773 N N . LEU A 1 102 ? -1.316 -6.227 5.082 1.00 82.69 102 LEU A N 1
ATOM 774 C CA . LEU A 1 102 ? -2.078 -5.059 5.500 1.00 82.69 102 LEU A CA 1
ATOM 775 C C . LEU A 1 102 ? -1.930 -4.806 7.003 1.00 82.69 102 LEU A C 1
ATOM 777 O O . LEU A 1 102 ? -2.324 -5.618 7.835 1.00 82.69 102 LEU A O 1
ATOM 781 N N . ASP A 1 103 ? -1.422 -3.625 7.333 1.00 84.38 103 ASP A N 1
ATOM 782 C CA . ASP A 1 103 ? -1.204 -3.167 8.699 1.00 84.38 103 ASP A CA 1
ATOM 783 C C . ASP A 1 103 ? -2.026 -1.901 8.971 1.00 84.38 103 ASP A C 1
ATOM 785 O O . ASP A 1 103 ? -2.008 -0.949 8.187 1.00 84.38 103 ASP A O 1
ATOM 789 N N . ILE A 1 104 ? -2.713 -1.850 10.110 1.00 84.75 104 ILE A N 1
ATOM 790 C CA . ILE A 1 104 ? -3.448 -0.672 10.582 1.00 84.75 104 ILE A CA 1
ATOM 791 C C . ILE A 1 104 ? -2.604 0.042 11.632 1.00 84.75 104 ILE A C 1
ATOM 793 O O . ILE A 1 104 ? -2.353 -0.475 12.724 1.00 84.75 104 ILE A O 1
ATOM 797 N N . VAL A 1 105 ? -2.189 1.265 11.321 1.00 83.19 105 VAL A N 1
ATOM 798 C CA . VAL A 1 105 ? -1.439 2.131 12.229 1.00 83.19 105 VAL A CA 1
ATOM 799 C C . VAL A 1 105 ? -2.369 3.213 12.756 1.00 83.19 105 VAL A C 1
ATOM 801 O O . VAL A 1 105 ? -2.912 4.002 11.986 1.00 83.19 105 VAL A O 1
ATOM 804 N N . VAL A 1 106 ? -2.521 3.281 14.077 1.00 80.31 106 VAL A N 1
ATOM 805 C CA . VAL A 1 106 ? -3.267 4.356 14.739 1.00 80.31 106 VAL A CA 1
ATOM 806 C C . VAL A 1 106 ? -2.283 5.263 15.465 1.00 80.31 106 VAL A C 1
ATOM 808 O O . VAL A 1 106 ? -1.665 4.864 16.454 1.00 80.31 106 VAL A O 1
ATOM 811 N N . GLU A 1 107 ? -2.118 6.489 14.975 1.00 72.50 107 GLU A N 1
ATOM 812 C CA . GLU A 1 107 ? -1.201 7.459 15.569 1.00 72.50 107 GLU A CA 1
ATOM 813 C C . GLU A 1 107 ? -1.947 8.432 16.499 1.00 72.50 107 GLU A C 1
ATOM 815 O O . GLU A 1 107 ? -3.079 8.819 16.206 1.00 72.50 107 GLU A O 1
ATOM 820 N N . PRO A 1 108 ? -1.331 8.903 17.604 1.00 66.56 108 PRO A N 1
ATOM 821 C CA . PRO A 1 108 ? -0.091 8.431 18.230 1.00 66.56 108 PRO A CA 1
ATOM 822 C C . PRO A 1 108 ? -0.342 7.335 19.288 1.00 66.56 108 PRO A C 1
ATOM 824 O O . PRO A 1 108 ? 0.547 7.035 20.087 1.00 66.56 108 PRO A O 1
ATOM 827 N N . THR A 1 109 ? -1.569 6.823 19.375 1.00 64.75 109 THR A N 1
ATOM 828 C CA . THR A 1 109 ? -2.031 5.945 20.456 1.00 64.75 109 THR A CA 1
ATOM 829 C C . THR A 1 109 ? -1.362 4.581 20.425 1.00 64.75 109 THR A C 1
ATOM 831 O O . THR A 1 109 ? -1.000 4.067 21.485 1.00 64.75 109 THR A O 1
ATOM 834 N N . ARG A 1 110 ? -1.126 4.009 19.241 1.00 68.31 110 ARG A N 1
ATOM 835 C CA . ARG A 1 110 ? -0.645 2.635 19.093 1.00 68.31 110 ARG A CA 1
ATOM 836 C C . ARG A 1 110 ? 0.818 2.583 18.653 1.00 68.31 110 ARG A C 1
ATOM 838 O O . ARG A 1 110 ? 1.219 3.256 17.709 1.00 68.31 110 ARG A O 1
ATOM 845 N N . ILE A 1 111 ? 1.627 1.783 19.357 1.00 64.50 111 ILE A N 1
ATOM 846 C CA . ILE A 1 111 ? 3.052 1.582 19.019 1.00 64.50 111 ILE A CA 1
ATOM 847 C C . ILE A 1 111 ? 3.209 0.472 17.975 1.00 64.50 111 ILE A C 1
ATOM 849 O O . ILE A 1 111 ? 4.080 0.557 17.112 1.00 64.50 111 ILE A O 1
ATOM 853 N N . GLU A 1 112 ? 2.381 -0.568 18.068 1.00 71.50 112 GLU A N 1
ATOM 854 C CA . GLU A 1 112 ? 2.424 -1.733 17.186 1.00 71.50 112 GLU A CA 1
ATOM 855 C C . GLU A 1 112 ? 1.236 -1.696 16.220 1.00 71.50 112 GLU A C 1
ATOM 857 O O . GLU A 1 112 ? 0.106 -1.531 16.686 1.00 71.50 112 GLU A O 1
ATOM 862 N N . PRO A 1 113 ? 1.441 -1.845 14.900 1.00 77.94 113 PRO A N 1
ATOM 863 C CA . PRO A 1 113 ? 0.324 -1.937 13.967 1.00 77.94 113 PRO A CA 1
ATOM 864 C C . PRO A 1 113 ? -0.603 -3.103 14.333 1.00 77.94 113 PRO A C 1
ATOM 866 O O . PRO A 1 113 ? -0.166 -4.115 14.883 1.00 77.94 113 PRO A O 1
ATOM 869 N N . ALA A 1 114 ? -1.898 -2.945 14.072 1.00 82.94 114 ALA A N 1
ATOM 870 C CA . ALA A 1 114 ? -2.845 -4.050 14.131 1.00 82.94 114 ALA A CA 1
ATOM 871 C C . ALA A 1 114 ? -2.889 -4.755 12.772 1.00 82.94 114 ALA A C 1
ATOM 873 O O . ALA A 1 114 ? -3.015 -4.090 11.745 1.00 82.94 114 ALA A O 1
ATOM 874 N N . GLY A 1 115 ? -2.789 -6.081 12.780 1.00 82.38 115 GLY A N 1
ATOM 875 C CA . GLY A 1 115 ? -2.996 -6.895 11.590 1.00 82.38 115 GLY A CA 1
ATOM 876 C C . GLY A 1 115 ? -4.472 -7.225 11.379 1.00 82.38 115 GLY A C 1
ATOM 877 O O . GLY A 1 115 ? -5.323 -6.977 12.236 1.00 82.38 115 GLY A O 1
ATOM 878 N N . TRP A 1 116 ? -4.763 -7.827 10.232 1.00 85.38 116 TRP A N 1
ATOM 879 C CA . TRP A 1 116 ? -6.066 -8.413 9.917 1.00 85.38 116 TRP A CA 1
ATOM 880 C C . TRP A 1 116 ? -6.076 -9.913 10.242 1.00 85.38 116 TRP A C 1
ATOM 882 O O . TRP A 1 116 ? -6.438 -10.728 9.404 1.00 85.38 116 TRP A O 1
ATOM 892 N N . ASP A 1 117 ? -5.668 -10.292 11.458 1.00 78.94 117 ASP A N 1
ATOM 893 C CA . ASP A 1 117 ? -5.456 -11.695 11.864 1.00 78.94 117 ASP A CA 1
ATOM 894 C C . ASP A 1 117 ? -6.702 -12.599 11.733 1.00 78.94 117 ASP A C 1
ATOM 896 O O . ASP A 1 117 ? -6.598 -13.827 11.755 1.00 78.94 117 ASP A O 1
ATOM 900 N N . GLU A 1 118 ? -7.893 -12.004 11.634 1.00 81.88 118 GLU A N 1
ATOM 901 C CA . GLU A 1 118 ? -9.164 -12.714 11.452 1.00 81.88 118 GLU A CA 1
ATOM 902 C C . GLU A 1 118 ? -9.356 -13.254 10.027 1.00 81.88 118 GLU A C 1
ATOM 904 O O . GLU A 1 118 ? -10.171 -14.156 9.816 1.00 81.88 118 GLU A O 1
ATOM 909 N N . TYR A 1 119 ? -8.590 -12.739 9.065 1.00 84.75 119 TYR A N 1
ATOM 910 C CA . TYR A 1 119 ? -8.725 -13.041 7.649 1.00 84.75 119 TYR A CA 1
ATOM 911 C C . TYR A 1 119 ? -7.382 -13.489 7.069 1.00 84.75 119 TYR A C 1
ATOM 913 O O . TYR A 1 119 ? -6.323 -13.050 7.493 1.00 84.75 119 TYR A O 1
ATOM 921 N N . GLU A 1 120 ? -7.411 -14.368 6.069 1.00 83.81 120 GLU A N 1
ATOM 922 C CA . GLU A 1 120 ? -6.223 -14.658 5.244 1.00 83.81 120 GLU A CA 1
ATOM 923 C C . GLU A 1 120 ? -6.122 -13.653 4.080 1.00 83.81 120 GLU A C 1
ATOM 925 O O . GLU A 1 120 ? -5.047 -13.331 3.573 1.00 83.81 120 GLU A O 1
ATOM 930 N N . THR A 1 121 ? -7.261 -13.131 3.630 1.00 84.12 121 THR A N 1
ATOM 931 C CA . THR A 1 121 ? -7.381 -12.152 2.547 1.00 84.12 121 THR A CA 1
ATOM 932 C C . THR A 1 121 ? -8.565 -11.252 2.857 1.00 84.12 121 THR A C 1
ATOM 934 O O . THR A 1 121 ? -9.624 -11.746 3.232 1.00 84.12 121 THR A O 1
ATOM 937 N N . VAL A 1 122 ? -8.359 -9.948 2.722 1.00 86.75 122 VAL A N 1
ATOM 938 C CA . VAL A 1 122 ? -9.338 -8.893 2.958 1.00 86.75 122 VAL A CA 1
ATOM 939 C C . VAL A 1 122 ? -10.005 -8.547 1.635 1.00 86.75 122 VAL A C 1
ATOM 941 O O . VAL A 1 122 ? -9.330 -8.216 0.654 1.00 86.75 122 VAL A O 1
ATOM 944 N N . THR A 1 123 ? -11.327 -8.643 1.614 1.00 87.19 123 THR A N 1
ATOM 945 C CA . THR A 1 123 ? -12.178 -8.418 0.446 1.00 87.19 123 THR A CA 1
ATOM 946 C C . THR A 1 123 ? -13.297 -7.429 0.765 1.00 87.19 123 THR A C 1
ATOM 948 O O . THR A 1 123 ? -13.494 -7.058 1.919 1.00 87.19 123 THR A O 1
ATOM 951 N N . GLU A 1 124 ? -14.036 -6.990 -0.258 1.00 87.12 124 GLU A N 1
ATOM 952 C CA . GLU A 1 124 ? -15.146 -6.041 -0.097 1.00 87.12 124 GLU A CA 1
ATOM 953 C C . GLU A 1 124 ? -16.147 -6.502 0.976 1.00 87.12 124 GLU A C 1
ATOM 955 O O . GLU A 1 124 ? -16.737 -7.583 0.880 1.00 87.12 124 GLU A O 1
ATOM 960 N N . GLY A 1 125 ? -16.369 -5.644 1.974 1.00 85.94 125 GLY A N 1
ATOM 961 C CA . GLY A 1 125 ? -17.261 -5.884 3.105 1.00 85.94 125 GLY A CA 1
ATOM 962 C C . GLY A 1 125 ? -16.620 -6.601 4.294 1.00 85.94 125 GLY A C 1
ATOM 963 O O . GLY A 1 125 ? -17.309 -6.803 5.295 1.00 85.94 125 GLY A O 1
ATOM 964 N N . ASP A 1 126 ? -15.338 -6.976 4.221 1.00 90.19 126 ASP A N 1
ATOM 965 C CA . ASP A 1 126 ? -14.602 -7.424 5.402 1.00 90.19 126 ASP A CA 1
ATOM 966 C C . ASP A 1 126 ? -14.336 -6.241 6.336 1.00 90.19 126 ASP A C 1
ATOM 968 O O . ASP A 1 126 ? -13.938 -5.149 5.921 1.00 90.19 126 ASP A O 1
ATOM 972 N N . THR A 1 127 ? -14.545 -6.478 7.627 1.00 89.12 127 THR A N 1
ATOM 973 C CA . THR A 1 127 ? -14.399 -5.468 8.673 1.00 89.12 127 THR A CA 1
ATOM 974 C C . THR A 1 127 ? -13.492 -5.998 9.770 1.00 89.12 127 THR A C 1
ATOM 976 O O . THR A 1 127 ? -13.615 -7.159 10.170 1.00 89.12 127 THR A O 1
ATOM 979 N N . THR A 1 128 ? -12.621 -5.135 10.284 1.00 87.69 128 THR A N 1
ATOM 980 C CA . THR A 1 128 ? -11.832 -5.389 11.492 1.00 87.69 128 THR A CA 1
ATOM 981 C C . THR A 1 128 ? -11.981 -4.237 12.476 1.00 87.69 128 THR A C 1
ATOM 983 O O . THR A 1 128 ? -12.151 -3.079 12.083 1.00 87.69 128 THR A O 1
ATOM 986 N N . THR A 1 129 ? -11.913 -4.549 13.766 1.00 86.88 129 THR A N 1
ATOM 987 C CA . THR A 1 129 ? -12.015 -3.560 14.839 1.00 86.88 129 THR A CA 1
ATOM 988 C C . THR A 1 129 ? -10.732 -3.555 15.654 1.00 86.88 129 THR A C 1
ATOM 990 O O . THR A 1 129 ? -10.236 -4.588 16.105 1.00 86.88 129 THR A O 1
ATOM 993 N N . VAL A 1 130 ? -10.185 -2.362 15.854 1.00 84.75 130 VAL A N 1
ATOM 994 C CA . VAL A 1 130 ? -8.903 -2.132 16.504 1.00 84.75 130 VAL A CA 1
ATOM 995 C C . VAL A 1 130 ? -9.113 -1.224 17.706 1.00 84.75 130 VAL A C 1
ATOM 997 O O . VAL A 1 130 ? -9.426 -0.046 17.563 1.00 84.75 130 VAL A O 1
ATOM 1000 N N . ALA A 1 131 ? -8.877 -1.754 18.904 1.00 81.19 131 ALA A N 1
ATOM 1001 C CA . ALA A 1 131 ? -8.881 -0.945 20.119 1.00 81.19 131 ALA A CA 1
ATOM 1002 C C . ALA A 1 131 ? -7.729 0.080 20.101 1.00 81.19 131 ALA A C 1
ATOM 1004 O O . ALA A 1 131 ? -6.571 -0.278 19.834 1.00 81.19 131 ALA A O 1
ATOM 1005 N N . VAL A 1 132 ? -8.050 1.343 20.401 1.00 71.31 132 VAL A N 1
ATOM 1006 C CA . VAL A 1 132 ? -7.081 2.452 20.517 1.00 71.31 132 VAL A CA 1
ATOM 1007 C C . VAL A 1 132 ? -6.646 2.723 21.954 1.00 71.31 132 VAL A C 1
ATOM 1009 O O . VAL A 1 132 ? -5.696 3.472 22.180 1.00 71.31 132 VAL A O 1
ATOM 1012 N N . ASP A 1 133 ? -7.274 2.031 22.902 1.00 65.25 133 ASP A N 1
ATOM 1013 C CA . ASP A 1 133 ? -6.934 2.013 24.316 1.00 65.25 133 ASP A CA 1
ATOM 1014 C C . ASP A 1 133 ? -6.646 0.565 24.752 1.00 65.25 133 ASP A C 1
ATOM 1016 O O . ASP A 1 133 ? -7.438 -0.347 24.522 1.00 65.25 133 ASP A O 1
ATOM 1020 N N . GLY A 1 134 ? -5.486 0.302 25.369 1.00 59.56 134 GLY A N 1
ATOM 1021 C CA . GLY A 1 134 ? -5.129 -1.052 25.818 1.00 59.56 134 GLY A CA 1
ATOM 1022 C C . GLY A 1 134 ? -3.631 -1.306 25.980 1.00 59.56 134 GLY A C 1
ATOM 1023 O O . GLY A 1 134 ? -2.809 -0.410 25.812 1.00 59.56 134 GLY A O 1
ATOM 1024 N N . GLU A 1 135 ? -3.254 -2.548 26.302 1.00 54.09 135 GLU A N 1
ATOM 1025 C CA . GLU A 1 135 ? -1.854 -2.940 26.561 1.00 54.09 135 GLU A CA 1
ATOM 1026 C C . GLU A 1 135 ? -0.919 -2.754 25.346 1.00 54.09 135 GLU A C 1
ATOM 1028 O O . GLU A 1 135 ? 0.282 -2.576 25.533 1.00 54.09 135 GLU A O 1
ATOM 1033 N N . ALA A 1 136 ? -1.463 -2.743 24.122 1.00 54.16 136 ALA A N 1
ATOM 1034 C CA . ALA A 1 136 ? -0.735 -2.489 22.868 1.00 54.16 136 ALA A CA 1
ATOM 1035 C C . ALA A 1 136 ? -0.537 -0.986 22.550 1.00 54.16 136 ALA A C 1
ATOM 1037 O O . ALA A 1 136 ? 0.099 -0.618 21.556 1.00 54.16 136 ALA A O 1
ATOM 1038 N N . CYS A 1 137 ? -1.098 -0.103 23.378 1.00 60.38 137 CYS A N 1
ATOM 1039 C CA . CYS A 1 137 ? -1.057 1.342 23.187 1.00 60.38 137 CYS A CA 1
ATOM 1040 C C . CYS A 1 137 ? 0.059 1.967 24.029 1.00 60.38 137 CYS A C 1
ATOM 1042 O O . CYS A 1 137 ? 0.432 1.459 25.086 1.00 60.38 137 CYS A O 1
ATOM 1044 N N . ALA A 1 138 ? 0.588 3.111 23.593 1.00 56.47 138 ALA A N 1
ATOM 1045 C CA . ALA A 1 138 ? 1.714 3.805 24.222 1.00 56.47 138 ALA A CA 1
ATOM 1046 C C . ALA A 1 138 ? 1.433 4.340 25.644 1.00 56.47 138 ALA A C 1
ATOM 1048 O O . ALA A 1 138 ? 2.217 5.136 26.164 1.00 56.47 138 ALA A O 1
ATOM 1049 N N . GLY A 1 139 ? 0.309 3.975 26.269 1.00 51.62 139 GLY A N 1
ATOM 1050 C CA . GLY A 1 139 ? -0.168 4.578 27.512 1.00 51.62 139 GLY A CA 1
ATOM 1051 C C . GLY A 1 139 ? -0.380 6.088 27.378 1.00 51.62 139 GLY A C 1
ATOM 1052 O O . GLY A 1 139 ? -0.210 6.821 28.350 1.00 51.62 139 GLY A O 1
ATOM 1053 N N . SER A 1 140 ? -0.659 6.570 26.163 1.00 53.38 140 SER A N 1
ATOM 1054 C CA . SER A 1 140 ? -0.977 7.973 25.926 1.00 53.38 140 SER A CA 1
ATOM 1055 C C . SER A 1 140 ? -2.476 8.175 26.119 1.00 53.38 140 SER A C 1
A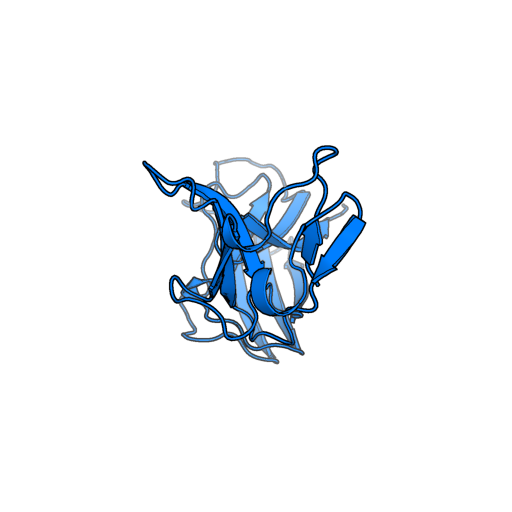TOM 1057 O O . SER A 1 140 ? -3.242 7.684 25.308 1.00 53.38 140 SER A O 1
ATOM 1059 N N . ASP A 1 141 ? -2.874 8.958 27.127 1.00 57.59 141 ASP A N 1
ATOM 1060 C CA . ASP A 1 141 ? -4.215 9.571 27.302 1.00 57.59 141 ASP A CA 1
ATOM 1061 C C . ASP A 1 141 ? -4.546 10.580 26.166 1.00 57.59 141 ASP A C 1
ATOM 1063 O O . ASP A 1 141 ? -5.169 11.619 26.379 1.00 57.59 141 ASP A O 1
ATOM 1067 N N . ARG A 1 142 ? -4.002 10.374 24.965 1.00 61.38 142 ARG A N 1
ATOM 1068 C CA . ARG A 1 142 ? -4.226 11.236 23.807 1.00 61.38 142 ARG A CA 1
ATOM 1069 C C . ARG A 1 142 ? -5.142 10.506 22.861 1.00 61.38 142 ARG A C 1
ATOM 1071 O O . ARG A 1 142 ? -4.787 9.412 22.449 1.00 61.38 142 ARG A O 1
ATOM 1078 N N . ASP A 1 143 ? -6.221 11.159 22.465 1.00 66.88 143 ASP A N 1
ATOM 1079 C CA . ASP A 1 143 ? -7.081 10.675 21.399 1.00 66.88 143 ASP A CA 1
ATOM 1080 C C . ASP A 1 143 ? -6.270 10.413 20.115 1.00 66.88 143 ASP A C 1
ATOM 1082 O O . ASP A 1 143 ? -5.299 11.140 19.827 1.00 66.88 143 ASP A O 1
ATOM 1086 N N . PRO A 1 144 ? -6.625 9.365 19.351 1.00 70.31 144 PRO A N 1
ATOM 1087 C CA . PRO A 1 144 ? -6.007 9.103 18.062 1.00 70.31 144 PRO A CA 1
ATOM 1088 C C . PRO A 1 144 ? -6.222 10.306 17.138 1.00 70.31 144 PRO A C 1
ATOM 1090 O O . PRO A 1 144 ? -7.325 10.826 17.010 1.00 70.31 144 PRO A O 1
ATOM 1093 N N . ILE A 1 145 ? -5.149 10.762 16.492 1.00 71.06 145 ILE A N 1
ATOM 1094 C CA . ILE A 1 145 ? -5.189 11.911 15.568 1.00 71.06 145 ILE A CA 1
ATOM 1095 C C . ILE A 1 145 ? -5.394 11.474 14.115 1.00 71.06 145 ILE A C 1
ATOM 1097 O O . ILE A 1 145 ? -5.644 12.299 13.235 1.00 71.06 145 ILE A O 1
ATOM 1101 N N . GLY A 1 146 ? -5.223 10.184 13.836 1.00 75.50 146 GLY A N 1
ATOM 1102 C CA . GLY A 1 146 ? -5.368 9.629 12.504 1.00 75.50 146 GLY A CA 1
ATOM 1103 C C . GLY A 1 146 ? -5.094 8.136 12.462 1.00 75.50 146 GLY A C 1
ATOM 1104 O O . GLY A 1 146 ? -4.368 7.585 13.294 1.00 75.50 146 GLY A O 1
ATOM 1105 N N . VAL A 1 147 ? -5.686 7.506 11.457 1.00 80.44 147 VAL A N 1
ATOM 1106 C CA . VAL A 1 147 ? -5.551 6.086 11.157 1.00 80.44 147 VAL A CA 1
ATOM 1107 C C . VAL A 1 147 ? -4.973 5.975 9.755 1.00 80.44 147 VAL A C 1
ATOM 1109 O O . VAL A 1 147 ? -5.427 6.627 8.812 1.00 80.44 147 VAL A O 1
ATOM 1112 N N . VAL A 1 148 ? -3.930 5.168 9.621 1.00 80.38 148 VAL A N 1
ATOM 1113 C CA . VAL A 1 148 ? -3.227 4.948 8.362 1.00 80.38 148 VAL A CA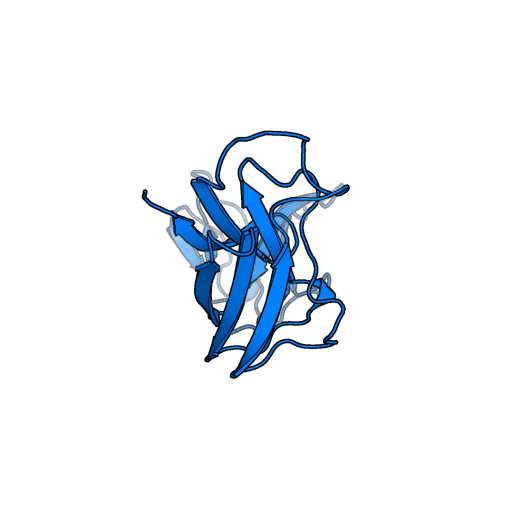 1
ATOM 1114 C C . VAL A 1 148 ? -3.200 3.455 8.089 1.00 80.38 148 VAL A C 1
ATOM 1116 O O . VAL A 1 148 ? -2.698 2.683 8.906 1.00 80.38 148 VAL A O 1
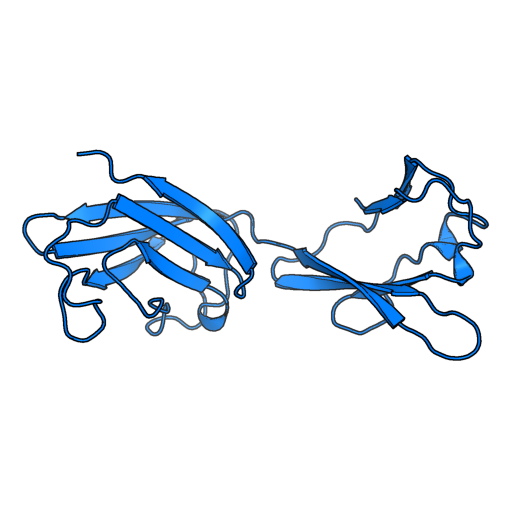ATOM 1119 N N . LEU A 1 149 ? -3.708 3.052 6.926 1.00 80.81 149 LEU A N 1
ATOM 1120 C CA . LEU A 1 149 ? -3.545 1.684 6.443 1.00 80.81 149 LEU A CA 1
ATOM 1121 C C . LEU A 1 149 ? -2.267 1.602 5.620 1.00 80.81 149 LEU A C 1
ATOM 1123 O O . LEU A 1 149 ? -2.088 2.334 4.641 1.00 80.81 149 LEU A O 1
ATOM 1127 N N . VAL A 1 150 ? -1.381 0.698 6.013 1.00 80.00 150 VAL A N 1
ATOM 1128 C CA . VAL A 1 150 ? -0.074 0.496 5.400 1.00 80.00 150 VAL A CA 1
ATOM 1129 C C . VAL A 1 150 ? -0.045 -0.862 4.714 1.00 80.00 150 VAL A C 1
ATOM 1131 O O . VAL A 1 150 ? -0.311 -1.890 5.323 1.00 80.00 150 VAL A O 1
ATOM 1134 N N . TYR A 1 151 ? 0.330 -0.860 3.440 1.00 77.44 151 TYR A N 1
ATOM 1135 C CA . TYR A 1 151 ? 0.661 -2.051 2.678 1.00 77.44 151 TYR A CA 1
ATOM 1136 C C . TYR A 1 151 ? 2.154 -2.361 2.789 1.00 77.44 151 TYR A C 1
ATOM 1138 O O . TYR A 1 151 ? 3.001 -1.491 2.524 1.00 77.44 151 TYR A O 1
ATOM 1146 N N . ARG A 1 152 ? 2.477 -3.605 3.158 1.00 66.50 152 ARG A N 1
ATOM 1147 C CA . ARG A 1 152 ? 3.830 -4.192 3.159 1.00 66.50 152 ARG A CA 1
ATOM 1148 C C . ARG A 1 152 ? 4.910 -3.221 3.676 1.00 66.50 152 ARG A C 1
ATOM 1150 O O . ARG A 1 152 ? 5.901 -2.934 3.005 1.00 66.50 152 ARG A O 1
ATOM 1157 N N . ALA A 1 153 ? 4.693 -2.686 4.879 1.00 55.38 153 ALA A N 1
ATOM 1158 C CA . ALA A 1 153 ? 5.630 -1.866 5.660 1.00 55.38 153 ALA A CA 1
ATOM 1159 C C . ALA A 1 153 ? 6.183 -0.567 5.022 1.00 55.38 153 ALA A C 1
ATOM 1161 O O . ALA A 1 153 ? 7.041 0.081 5.632 1.00 55.38 153 ALA A O 1
ATOM 1162 N N . ASN A 1 154 ? 5.756 -0.142 3.824 1.00 56.34 154 ASN A N 1
ATOM 1163 C CA . ASN A 1 154 ? 6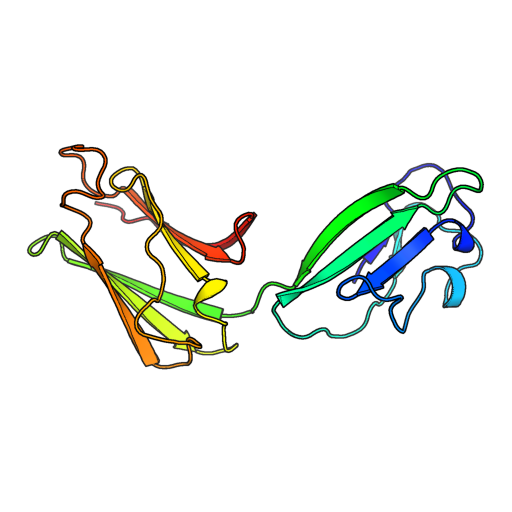.302 1.093 3.232 1.00 56.34 154 ASN A CA 1
ATOM 1164 C C . ASN A 1 154 ? 5.391 1.872 2.281 1.00 56.34 154 ASN A C 1
ATOM 1166 O O . ASN A 1 154 ? 5.808 2.923 1.796 1.00 56.34 154 ASN A O 1
ATOM 1170 N N . SER A 1 155 ? 4.174 1.407 2.000 1.00 61.41 155 SER A N 1
ATOM 1171 C CA . SER A 1 155 ? 3.249 2.152 1.142 1.00 61.41 155 SER A CA 1
ATOM 1172 C C . SER A 1 155 ? 1.910 2.335 1.837 1.00 61.41 155 SER A C 1
ATOM 1174 O O . SER A 1 155 ? 1.202 1.367 2.071 1.00 61.41 155 SER A O 1
ATOM 1176 N N . ALA A 1 156 ? 1.570 3.572 2.200 1.00 59.84 156 ALA A N 1
ATOM 1177 C CA . ALA A 1 156 ? 0.248 3.874 2.736 1.00 59.84 156 ALA A CA 1
ATOM 1178 C C . ALA A 1 156 ? -0.793 3.740 1.616 1.00 59.84 156 ALA A C 1
ATOM 1180 O O . ALA A 1 156 ? -0.635 4.369 0.568 1.00 59.84 156 ALA A O 1
ATOM 1181 N N . ILE A 1 157 ? -1.818 2.918 1.840 1.00 66.19 157 ILE A N 1
ATOM 1182 C CA . ILE A 1 157 ? -2.958 2.773 0.924 1.00 66.19 157 ILE A CA 1
ATOM 1183 C C . ILE A 1 157 ? -3.921 3.934 1.153 1.00 66.19 157 ILE A C 1
ATOM 1185 O O . ILE A 1 157 ? -4.286 4.640 0.218 1.00 66.19 157 ILE A O 1
ATOM 1189 N N . THR A 1 158 ? -4.278 4.163 2.418 1.00 66.31 158 THR A N 1
ATOM 1190 C CA . THR A 1 158 ? -5.208 5.217 2.817 1.00 66.31 158 THR A CA 1
ATOM 1191 C C . THR A 1 158 ? -4.702 5.950 4.049 1.00 66.31 158 THR A C 1
ATOM 1193 O O . THR A 1 158 ? -3.982 5.391 4.882 1.00 66.31 158 THR A O 1
ATOM 1196 N N . HIS A 1 159 ? -5.093 7.215 4.158 1.00 69.06 159 HIS A N 1
ATOM 1197 C CA . HIS A 1 159 ? -4.823 8.046 5.319 1.00 69.06 159 HIS A CA 1
ATOM 1198 C C . HIS A 1 159 ? -6.099 8.790 5.714 1.00 69.06 159 HIS A C 1
ATOM 1200 O O . HIS A 1 159 ? -6.590 9.627 4.960 1.00 69.06 159 HIS A O 1
ATOM 1206 N N . GLU A 1 160 ? -6.620 8.504 6.902 1.00 73.19 160 GLU A N 1
ATOM 1207 C CA . GLU A 1 160 ? -7.766 9.210 7.469 1.00 73.19 160 GLU A CA 1
ATOM 1208 C C . GLU A 1 160 ? -7.284 10.032 8.659 1.00 73.19 160 GLU A C 1
ATOM 1210 O O . GLU A 1 160 ? -6.653 9.524 9.592 1.00 73.19 160 GLU A O 1
ATOM 1215 N N . ARG A 1 161 ? -7.560 11.335 8.620 1.00 68.12 161 ARG A N 1
ATOM 1216 C CA . ARG A 1 161 ? -7.401 12.183 9.798 1.00 68.12 161 ARG A CA 1
ATOM 1217 C C . ARG A 1 161 ? -8.686 12.122 10.601 1.00 68.12 161 ARG A C 1
ATOM 1219 O O . ARG A 1 161 ? -9.746 12.463 10.090 1.00 68.12 161 ARG A O 1
ATOM 1226 N N . ILE A 1 162 ? -8.550 11.765 11.869 1.00 66.69 162 ILE A N 1
ATOM 1227 C CA . ILE A 1 162 ? -9.630 11.904 12.836 1.00 66.69 162 ILE A CA 1
ATOM 1228 C C . ILE A 1 162 ? -9.529 13.347 13.332 1.00 66.69 162 ILE A C 1
ATOM 1230 O O . ILE A 1 162 ? -8.701 13.678 14.180 1.00 66.69 162 ILE A O 1
ATOM 1234 N N . ASP A 1 163 ? -10.261 14.249 12.681 1.00 51.81 163 ASP A N 1
ATOM 1235 C CA . ASP A 1 163 ? -10.385 15.634 13.132 1.00 51.81 163 ASP A CA 1
ATOM 1236 C C . ASP A 1 163 ? -11.499 15.716 14.205 1.00 51.81 163 ASP A C 1
ATOM 1238 O O . ASP A 1 163 ? -12.612 15.244 13.976 1.00 51.81 163 ASP A O 1
ATOM 1242 N N . ASP A 1 164 ? -11.151 16.290 15.367 1.00 44.00 164 ASP A N 1
ATOM 1243 C CA . ASP A 1 164 ? -11.985 16.539 16.569 1.00 44.00 164 ASP A CA 1
ATOM 1244 C C . ASP A 1 164 ? -13.218 17.435 16.318 1.00 44.00 164 ASP A C 1
ATOM 1246 O O . ASP A 1 164 ? -13.081 18.474 15.618 1.00 44.00 164 ASP A O 1
#

Foldseek 3Di:
DDFDADQDKDAQVQKFKDKQNHGAPDGSNVPDRIHHGGDDDCRDDDAFQIKIWIWGNDPPDIGTPDIDGRHFLWDKDWDADPVQQKIKIFGQAGDKAQQVQKWKDFPPFAPGTDTPVVDRIHHHGDMDMDHSDDPRTPPDPDRGQWMWIGGNPPDTNDIGGPDD

Secondary structure (DSSP, 8-state):
-EE---SS-EEGGGEEEEETTEE-SS-HHHH-SEE-TT-EE------TT-EEEEEE--SS--EEEEEEE----EEEEEEEETTTTEEEEEEEEES-EEGGGEEEEEETTBSSPEE-TT-SEE-TT-EEEEESSSTTB-S--S---EEEEEETTTEEEEEEE---